Protein AF-A0A8S2ZK30-F1 (afdb_monomer_lite)

Sequence (80 aa):
NRLDTNKLAPSFYCDLSEHCLKRIQRPIAYPIEFCIHLLKYSLQEEGLFRIAPAQIKQKKLMTELDLQLIDKNSRLEDFG

Foldseek 3Di:
DAQFPDQPFFLPPDDQCCQCVPTRVHPDRQLVVVVVLQCVVCVVPPCVVNDDDDPQLVVQSRVCSRNVVDDSPDYSVVSD

Radius of gyration: 13.27 Å; chains: 1; bounding box: 34×23×31 Å

Organism: NCBI:txid392030

Structure (mmCIF, N/CA/C/O backbone):
data_AF-A0A8S2ZK30-F1
#
_entry.id   AF-A0A8S2ZK30-F1
#
loop_
_atom_site.group_PDB
_atom_site.id
_atom_site.type_symbol
_atom_site.label_atom_id
_atom_site.label_alt_id
_atom_site.label_comp_id
_atom_site.label_asym_id
_atom_site.label_entity_id
_atom_site.label_seq_id
_atom_site.pdbx_PDB_ins_code
_atom_site.Cartn_x
_atom_site.Cartn_y
_atom_site.Cartn_z
_atom_site.occupancy
_atom_site.B_iso_or_equiv
_atom_site.auth_seq_id
_atom_site.auth_comp_id
_atom_site.auth_asym_id
_atom_site.auth_atom_id
_atom_site.pdbx_PDB_model_num
ATOM 1 N N . ASN A 1 1 ? 9.085 -10.164 1.931 1.00 62.03 1 ASN A N 1
ATOM 2 C CA . ASN A 1 1 ? 9.777 -10.037 0.629 1.00 62.03 1 ASN A CA 1
ATOM 3 C C . ASN A 1 1 ? 9.107 -8.934 -0.162 1.00 62.03 1 ASN A C 1
ATOM 5 O O . ASN A 1 1 ? 7.932 -9.079 -0.471 1.00 62.03 1 ASN A O 1
ATOM 9 N N . ARG A 1 2 ? 9.823 -7.834 -0.415 1.00 77.75 2 ARG A N 1
ATOM 10 C CA . ARG A 1 2 ? 9.347 -6.709 -1.233 1.00 77.75 2 ARG A CA 1
ATOM 11 C C . ARG A 1 2 ? 9.033 -7.209 -2.653 1.00 77.75 2 ARG A C 1
ATOM 13 O O . ARG A 1 2 ? 9.799 -8.015 -3.176 1.00 77.75 2 ARG A O 1
ATOM 20 N N . LEU A 1 3 ? 7.905 -6.789 -3.228 1.00 80.62 3 LEU A N 1
ATOM 21 C CA . LEU A 1 3 ? 7.469 -7.202 -4.572 1.00 80.62 3 LEU A CA 1
ATOM 22 C C . LEU A 1 3 ? 8.254 -6.477 -5.665 1.00 80.62 3 LEU A C 1
ATOM 24 O O . LEU A 1 3 ? 8.530 -7.046 -6.714 1.00 80.62 3 LEU A O 1
ATOM 28 N N . ASP A 1 4 ? 8.593 -5.217 -5.413 1.00 82.62 4 ASP A N 1
ATOM 29 C CA . ASP A 1 4 ? 9.333 -4.384 -6.350 1.00 82.62 4 ASP A CA 1
ATOM 30 C C . ASP A 1 4 ? 10.838 -4.652 -6.296 1.00 82.62 4 ASP A C 1
ATOM 32 O O . ASP A 1 4 ? 11.462 -4.661 -5.228 1.00 82.62 4 ASP A O 1
ATOM 36 N N . THR A 1 5 ? 11.415 -4.826 -7.480 1.00 78.31 5 THR A N 1
ATOM 37 C CA . THR A 1 5 ? 12.845 -5.051 -7.689 1.00 78.31 5 THR A CA 1
ATOM 38 C C . THR A 1 5 ? 13.681 -3.794 -7.426 1.00 78.31 5 THR A C 1
ATOM 40 O O . THR A 1 5 ? 14.842 -3.908 -7.028 1.00 78.31 5 THR A O 1
ATOM 43 N N . ASN A 1 6 ? 13.099 -2.597 -7.550 1.00 83.81 6 ASN A N 1
ATOM 44 C CA . ASN A 1 6 ? 13.745 -1.338 -7.204 1.00 83.81 6 ASN A CA 1
ATOM 45 C C . ASN A 1 6 ? 13.408 -0.921 -5.760 1.00 83.81 6 ASN A C 1
ATOM 47 O O . ASN A 1 6 ? 12.342 -0.383 -5.456 1.00 83.81 6 ASN A O 1
ATOM 51 N N . LYS A 1 7 ? 14.357 -1.142 -4.844 1.00 76.06 7 LYS A N 1
ATOM 52 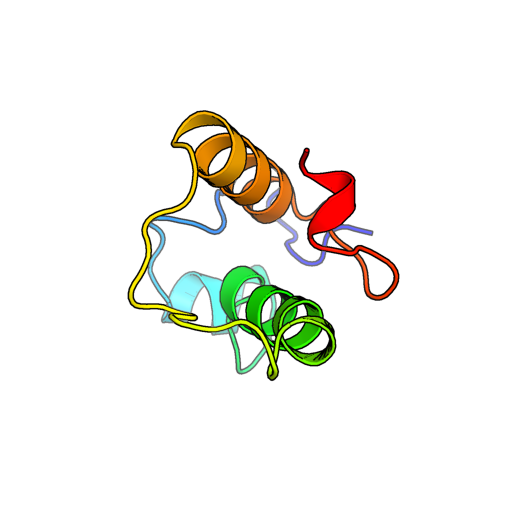C CA . LYS A 1 7 ? 14.193 -0.831 -3.411 1.00 76.06 7 LYS A CA 1
ATOM 53 C C . LYS A 1 7 ? 14.059 0.662 -3.100 1.00 76.06 7 LYS A C 1
ATOM 55 O O . LYS A 1 7 ? 13.545 0.993 -2.039 1.00 76.06 7 LYS A O 1
ATOM 60 N N . LEU A 1 8 ? 14.535 1.536 -3.987 1.00 79.31 8 LEU A N 1
ATOM 61 C CA . LEU A 1 8 ? 14.512 2.989 -3.794 1.00 79.31 8 LEU A CA 1
ATOM 62 C C . LEU A 1 8 ? 13.305 3.650 -4.465 1.00 79.31 8 LEU A C 1
ATOM 64 O O . LEU A 1 8 ? 13.035 4.821 -4.212 1.00 79.31 8 LEU A O 1
ATOM 68 N N . ALA A 1 9 ? 12.589 2.926 -5.328 1.00 84.44 9 ALA A N 1
ATOM 69 C CA . ALA A 1 9 ? 11.455 3.486 -6.037 1.00 84.44 9 ALA A CA 1
ATOM 70 C C . ALA A 1 9 ? 10.203 3.509 -5.135 1.00 84.44 9 ALA A C 1
ATOM 72 O O . ALA A 1 9 ? 9.824 2.464 -4.590 1.00 84.44 9 ALA A O 1
ATOM 73 N N . PRO A 1 10 ? 9.535 4.668 -4.982 1.00 88.00 10 PRO A N 1
ATOM 74 C CA . PRO A 1 10 ? 8.310 4.774 -4.197 1.00 88.00 10 PRO A CA 1
ATOM 75 C C . PRO A 1 10 ? 7.140 4.102 -4.924 1.00 88.00 10 PRO A C 1
ATOM 77 O O . PRO A 1 10 ? 7.105 4.041 -6.157 1.00 88.00 10 PRO A O 1
ATOM 80 N N . SER A 1 11 ? 6.191 3.568 -4.164 1.00 91.88 11 SER A N 1
ATOM 81 C CA . SER A 1 11 ? 4.916 3.066 -4.682 1.00 91.88 11 SER A CA 1
ATOM 82 C C . SER A 1 11 ? 3.943 4.221 -4.963 1.00 91.88 11 SER A C 1
ATOM 84 O O . SER A 1 11 ? 3.135 4.129 -5.884 1.00 91.88 11 SER A O 1
ATOM 86 N N . PHE A 1 12 ? 4.012 5.316 -4.198 1.00 92.94 12 PHE A N 1
ATOM 87 C CA . PHE A 1 12 ? 3.219 6.526 -4.429 1.00 92.94 12 PHE A CA 1
ATOM 88 C C . PHE A 1 12 ? 3.899 7.487 -5.413 1.00 92.94 12 PHE A C 1
ATOM 90 O O . PHE A 1 12 ? 5.114 7.462 -5.603 1.00 92.94 12 PHE A O 1
ATOM 97 N N . TYR A 1 13 ? 3.092 8.350 -6.039 1.00 92.56 13 TYR A N 1
ATOM 98 C CA . TYR A 1 13 ? 3.522 9.376 -7.005 1.00 92.56 13 TYR A CA 1
ATOM 99 C C . TYR A 1 13 ? 4.280 8.857 -8.238 1.00 92.56 13 TYR A C 1
ATOM 101 O O . TYR A 1 13 ? 4.930 9.635 -8.933 1.00 92.56 13 TYR A O 1
ATOM 109 N N . CYS A 1 14 ? 4.197 7.559 -8.529 1.00 90.62 14 CYS A N 1
ATOM 110 C CA . CYS A 1 14 ? 4.759 6.969 -9.736 1.00 90.62 14 CYS A CA 1
ATOM 111 C C . CYS A 1 14 ? 3.673 6.717 -10.790 1.00 90.62 14 CYS A C 1
ATOM 113 O O . CYS A 1 14 ? 2.487 6.617 -10.466 1.00 90.62 14 CYS A O 1
ATOM 115 N N . ASP A 1 15 ? 4.082 6.621 -12.057 1.00 94.50 15 ASP A N 1
ATOM 116 C CA . ASP A 1 15 ? 3.174 6.225 -13.130 1.00 94.50 15 ASP A CA 1
ATOM 117 C C . ASP A 1 15 ? 2.613 4.818 -12.868 1.00 94.50 15 ASP A C 1
ATOM 119 O O . ASP A 1 15 ? 3.348 3.884 -12.533 1.00 94.50 15 ASP A O 1
ATOM 123 N N . LEU A 1 16 ? 1.297 4.669 -13.031 1.00 94.62 16 LEU A N 1
ATOM 124 C CA . LEU A 1 16 ? 0.601 3.424 -12.719 1.00 94.62 16 LEU A CA 1
ATOM 125 C C . LEU A 1 16 ? 1.066 2.271 -13.616 1.00 94.62 16 LEU A C 1
ATOM 127 O O . LEU A 1 16 ? 1.234 1.151 -13.132 1.00 94.62 16 LEU A O 1
ATOM 131 N N . SER A 1 17 ? 1.284 2.535 -14.907 1.00 94.31 17 SER A N 1
ATOM 132 C CA . SER A 1 17 ? 1.713 1.508 -15.861 1.00 94.31 17 SER A CA 1
ATOM 133 C C . SER A 1 17 ? 3.140 1.060 -15.561 1.00 94.31 17 SER A C 1
ATOM 135 O O . SER A 1 17 ? 3.420 -0.136 -15.576 1.00 94.31 17 SER A O 1
ATOM 137 N N . GLU A 1 18 ? 4.031 1.995 -15.230 1.00 92.62 18 GLU A N 1
ATOM 138 C CA . GLU A 1 18 ? 5.392 1.693 -14.780 1.00 92.62 18 GLU A CA 1
ATOM 139 C C . GLU A 1 18 ? 5.393 0.801 -13.531 1.00 92.62 18 GLU A C 1
ATOM 141 O O . GLU A 1 18 ? 6.058 -0.239 -13.506 1.00 92.62 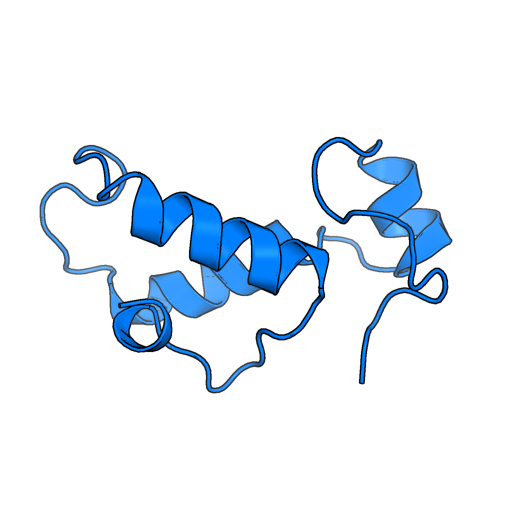18 GLU A O 1
ATOM 146 N N . HIS A 1 19 ? 4.613 1.167 -12.508 1.00 92.75 19 HIS A N 1
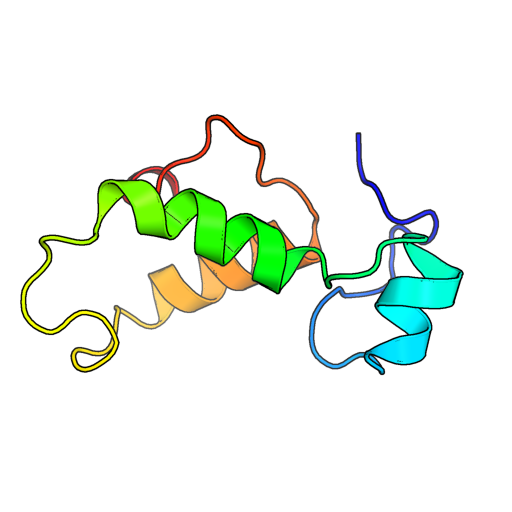ATOM 147 C CA . HIS A 1 19 ? 4.504 0.385 -11.276 1.00 92.75 19 HIS A CA 1
ATOM 148 C C . HIS A 1 19 ? 3.981 -1.023 -11.554 1.00 92.75 19 HIS A C 1
ATOM 150 O O . HIS A 1 19 ? 4.669 -2.008 -11.289 1.00 92.75 19 HIS A O 1
ATOM 156 N N . CYS A 1 20 ? 2.788 -1.119 -12.137 1.00 93.88 20 CYS A N 1
ATOM 157 C CA . CYS A 1 20 ? 2.081 -2.377 -12.341 1.00 93.88 20 CYS A CA 1
ATOM 158 C C . CYS A 1 20 ? 2.781 -3.292 -13.350 1.00 93.88 20 CYS A C 1
ATOM 160 O O . CYS A 1 20 ? 3.018 -4.460 -13.047 1.00 93.88 20 CYS A O 1
ATOM 162 N N . LEU A 1 21 ? 3.131 -2.784 -14.535 1.00 93.25 21 LEU A N 1
ATOM 163 C CA . LEU A 1 21 ? 3.598 -3.621 -15.644 1.00 93.25 21 LEU A CA 1
ATOM 164 C C . LEU A 1 21 ? 5.098 -3.898 -15.583 1.00 93.25 21 LEU A C 1
ATOM 166 O O . LEU A 1 21 ? 5.514 -5.008 -15.908 1.00 93.25 21 LEU A O 1
ATOM 170 N N . LYS A 1 22 ? 5.910 -2.915 -15.174 1.00 91.06 22 LYS A N 1
ATOM 171 C CA . LYS A 1 22 ? 7.374 -3.042 -15.236 1.00 91.06 22 LYS A CA 1
ATOM 172 C C . LYS A 1 22 ? 8.003 -3.402 -13.896 1.00 91.06 22 LYS A C 1
ATOM 174 O O . LYS A 1 22 ? 8.899 -4.241 -13.863 1.00 91.06 22 LYS A O 1
ATOM 179 N N . ARG A 1 23 ? 7.538 -2.804 -12.794 1.00 91.56 23 ARG A N 1
ATOM 180 C CA . ARG A 1 23 ? 8.171 -2.971 -11.472 1.00 91.56 23 ARG A CA 1
ATOM 181 C C . ARG A 1 23 ? 7.686 -4.202 -10.716 1.00 91.56 23 ARG A C 1
ATOM 183 O O . ARG A 1 23 ? 8.517 -4.976 -10.246 1.00 91.56 23 ARG A O 1
ATOM 190 N N . ILE A 1 24 ? 6.368 -4.392 -10.604 1.00 92.25 24 ILE A N 1
ATOM 191 C CA . ILE A 1 24 ? 5.793 -5.490 -9.800 1.00 92.25 24 ILE A CA 1
ATOM 192 C C . ILE A 1 24 ? 5.134 -6.603 -10.623 1.00 92.25 24 ILE A C 1
ATOM 194 O O . ILE A 1 24 ? 4.841 -7.657 -10.063 1.00 92.25 24 ILE A O 1
ATOM 198 N N . GLN A 1 25 ? 4.910 -6.393 -11.927 1.00 93.31 25 GLN A N 1
ATOM 199 C CA . GLN A 1 25 ? 4.233 -7.339 -12.832 1.00 93.31 25 GLN A CA 1
ATOM 200 C C . GLN A 1 25 ? 2.888 -7.833 -12.267 1.00 93.31 25 GLN A C 1
ATOM 202 O O . GLN A 1 25 ? 2.595 -9.029 -12.212 1.00 93.31 25 GLN A O 1
ATOM 207 N N . ARG A 1 26 ? 2.061 -6.891 -11.804 1.00 93.06 26 ARG A N 1
ATOM 208 C CA . ARG A 1 26 ? 0.721 -7.137 -11.255 1.00 93.06 26 ARG A CA 1
ATOM 209 C C . ARG A 1 26 ? -0.314 -6.271 -11.968 1.00 93.06 26 ARG A C 1
ATOM 211 O O . ARG A 1 26 ? 0.020 -5.181 -12.419 1.00 93.06 26 ARG A O 1
ATOM 218 N N . PRO A 1 27 ? -1.580 -6.714 -12.033 1.00 95.06 27 PRO A N 1
ATOM 219 C CA . PRO A 1 27 ? -2.654 -5.924 -12.635 1.00 95.06 27 PRO A CA 1
ATOM 220 C C . PRO A 1 27 ? -3.101 -4.742 -11.760 1.00 95.06 27 PRO A C 1
ATOM 222 O O . PRO A 1 27 ? -3.705 -3.802 -12.265 1.00 95.06 27 PRO A O 1
ATOM 225 N N . ILE A 1 28 ? -2.831 -4.793 -10.453 1.00 93.62 28 ILE A N 1
ATOM 226 C CA . ILE A 1 28 ? -3.255 -3.796 -9.467 1.00 93.62 28 ILE A CA 1
ATOM 227 C C . ILE A 1 28 ? -2.018 -3.303 -8.721 1.00 93.62 28 ILE A C 1
ATOM 229 O O . ILE A 1 28 ? -1.140 -4.092 -8.367 1.00 93.62 28 ILE A O 1
ATOM 233 N N . ALA A 1 29 ? -1.949 -1.995 -8.474 1.00 93.88 29 ALA A N 1
ATOM 234 C CA . ALA A 1 29 ? -0.852 -1.415 -7.718 1.00 93.88 29 ALA A CA 1
ATOM 235 C C . ALA A 1 29 ? -0.884 -1.893 -6.263 1.00 93.88 29 ALA A C 1
ATOM 237 O O . ALA A 1 29 ? -1.931 -1.859 -5.617 1.00 93.88 29 ALA A O 1
ATOM 238 N N . TYR A 1 30 ? 0.283 -2.264 -5.737 1.00 92.75 30 TYR A N 1
ATOM 239 C CA . TYR A 1 30 ? 0.444 -2.748 -4.361 1.00 92.75 30 TYR A CA 1
ATOM 240 C C . TYR A 1 30 ? -0.304 -1.912 -3.293 1.00 92.75 30 TYR A C 1
ATOM 242 O O . TYR A 1 30 ? -1.047 -2.512 -2.516 1.00 92.75 30 TYR A O 1
ATOM 250 N N . PRO A 1 31 ? -0.225 -0.559 -3.264 1.00 94.25 31 PRO A N 1
ATOM 251 C CA . PRO A 1 31 ? -0.991 0.227 -2.291 1.00 94.25 31 PRO A CA 1
ATOM 252 C C . PRO A 1 31 ? -2.508 0.036 -2.371 1.00 94.25 31 PRO A C 1
ATOM 254 O O . PRO A 1 31 ? -3.180 0.021 -1.346 1.00 94.25 31 PRO A O 1
ATOM 257 N N . ILE A 1 32 ? -3.053 -0.140 -3.576 1.00 94.31 32 ILE A N 1
ATOM 258 C CA . ILE A 1 32 ? -4.491 -0.344 -3.786 1.00 94.31 32 ILE A CA 1
ATOM 259 C C . ILE A 1 32 ? -4.897 -1.734 -3.291 1.00 94.31 32 ILE A C 1
ATOM 261 O O . ILE A 1 32 ? -5.861 -1.859 -2.537 1.00 94.31 32 ILE A O 1
ATOM 265 N N . GLU A 1 33 ? -4.144 -2.767 -3.675 1.00 92.62 33 GLU A N 1
ATOM 266 C CA . GLU A 1 33 ? -4.409 -4.156 -3.285 1.00 92.62 33 GLU A CA 1
ATOM 267 C C . GLU A 1 33 ? -4.443 -4.317 -1.755 1.00 92.62 33 GLU A C 1
ATOM 269 O O . GLU A 1 33 ? -5.393 -4.874 -1.200 1.00 92.62 33 GLU A O 1
ATOM 274 N N . PHE A 1 34 ? -3.454 -3.757 -1.054 1.00 92.56 34 PHE A N 1
ATOM 275 C CA . PHE A 1 34 ? -3.375 -3.869 0.402 1.00 92.56 34 PHE A CA 1
ATOM 276 C C . PHE A 1 34 ? -4.390 -2.99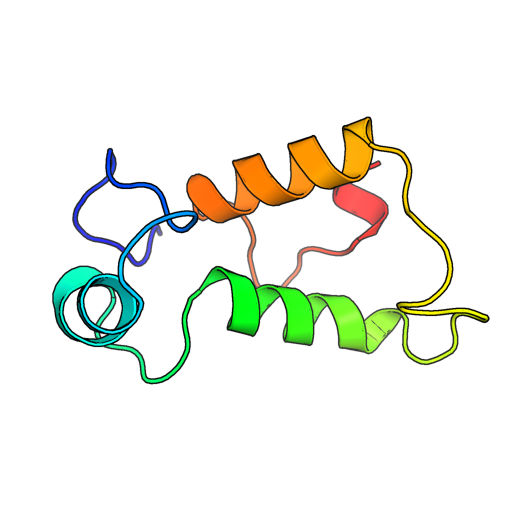9 1.141 1.00 92.56 34 PHE A C 1
ATOM 278 O O . PHE A 1 34 ? -4.943 -3.452 2.142 1.00 92.56 34 PHE A O 1
ATOM 285 N N . CYS A 1 35 ? -4.713 -1.802 0.647 1.00 93.81 35 CYS A N 1
ATOM 286 C CA . CYS A 1 35 ? -5.791 -1.000 1.231 1.00 93.81 35 CYS A CA 1
ATOM 287 C C . CYS A 1 35 ? -7.147 -1.720 1.158 1.00 93.81 35 CYS A C 1
ATOM 289 O O . CYS A 1 35 ? -7.899 -1.683 2.129 1.00 93.81 35 CYS A O 1
ATOM 291 N N . ILE A 1 36 ? -7.445 -2.429 0.061 1.00 93.19 36 ILE A N 1
ATOM 292 C CA . ILE A 1 36 ? -8.661 -3.256 -0.048 1.00 93.19 36 ILE A CA 1
ATOM 293 C C . ILE A 1 36 ? -8.629 -4.408 0.963 1.00 93.19 36 ILE A C 1
ATOM 295 O O . ILE A 1 36 ? -9.634 -4.696 1.614 1.00 93.19 36 ILE A O 1
ATOM 299 N N . HIS A 1 37 ? -7.478 -5.061 1.136 1.00 91.38 37 HIS A N 1
ATOM 300 C CA . HIS A 1 37 ? -7.336 -6.114 2.142 1.00 91.38 37 HIS A CA 1
ATOM 301 C C . HIS A 1 37 ? -7.539 -5.590 3.568 1.00 91.38 37 HIS A C 1
ATOM 303 O O . HIS A 1 37 ? -8.195 -6.255 4.364 1.00 91.38 37 HIS A O 1
ATOM 309 N N . LEU A 1 38 ? -7.016 -4.409 3.896 1.00 92.06 38 LEU A N 1
ATOM 310 C CA . LEU A 1 38 ? -7.212 -3.775 5.203 1.00 92.06 38 LEU A CA 1
ATOM 311 C C . LEU A 1 38 ? -8.685 -3.396 5.436 1.00 92.06 38 LEU A C 1
ATOM 313 O O . LEU A 1 38 ? -9.202 -3.589 6.537 1.00 92.06 38 LEU A O 1
ATOM 317 N N . LEU A 1 39 ? -9.374 -2.939 4.385 1.00 91.75 39 LEU A N 1
ATOM 318 C CA . LEU A 1 39 ? -10.780 -2.522 4.414 1.00 91.75 39 LEU A CA 1
ATOM 319 C C . LEU A 1 39 ? -11.742 -3.629 4.855 1.00 91.75 39 LEU A C 1
ATOM 321 O O . LEU A 1 39 ? -12.788 -3.349 5.437 1.00 91.75 39 LEU A O 1
ATOM 325 N N . LYS A 1 40 ? -11.408 -4.899 4.599 1.00 89.88 40 LYS A N 1
ATOM 326 C CA . LYS A 1 40 ? -12.306 -6.029 4.891 1.00 89.88 40 LYS A CA 1
ATOM 327 C C . LYS A 1 40 ? -12.696 -6.135 6.371 1.00 89.88 40 LYS A C 1
ATOM 329 O O . LYS A 1 40 ? -13.708 -6.755 6.682 1.00 89.88 40 LYS A O 1
ATOM 334 N N . TYR A 1 41 ? -11.905 -5.542 7.268 1.00 86.88 41 TYR A N 1
ATOM 335 C CA . TYR A 1 41 ? -12.162 -5.519 8.708 1.00 86.88 41 TYR A CA 1
ATOM 336 C C . TYR A 1 41 ? -12.914 -4.266 9.184 1.00 86.88 41 TYR A C 1
ATOM 338 O O . TYR A 1 41 ? -13.355 -4.240 10.328 1.00 86.88 41 TYR A O 1
ATOM 346 N N . SER A 1 42 ? -13.085 -3.249 8.332 1.00 87.44 42 SER A N 1
ATOM 347 C CA . SER A 1 42 ? -13.686 -1.953 8.684 1.00 87.44 42 SER A CA 1
ATOM 348 C C . SER A 1 42 ? -14.952 -1.614 7.888 1.00 87.44 42 SER A C 1
ATOM 350 O O . SER A 1 42 ? -15.456 -0.501 7.971 1.00 87.44 42 SER A O 1
ATOM 352 N N . LEU A 1 43 ? -15.534 -2.571 7.155 1.00 91.44 43 LEU A N 1
ATOM 353 C CA . LEU A 1 43 ? -16.740 -2.339 6.337 1.00 91.44 43 LEU A CA 1
ATOM 354 C C . LEU A 1 43 ? -17.967 -1.851 7.126 1.00 91.44 43 LEU A C 1
ATOM 356 O O . LEU A 1 43 ? -18.886 -1.299 6.531 1.00 91.44 43 LEU A O 1
ATOM 360 N N . GLN A 1 44 ? -17.998 -2.080 8.441 1.00 92.06 44 GLN A N 1
ATOM 361 C CA . GLN A 1 44 ? -19.084 -1.651 9.329 1.00 92.06 44 GLN A CA 1
ATOM 362 C C . GLN A 1 44 ? -18.804 -0.299 10.010 1.00 92.06 44 GLN A C 1
ATOM 364 O O . GLN A 1 44 ? -19.599 0.147 10.831 1.00 92.06 44 GLN A O 1
ATOM 369 N N . GLU A 1 45 ? -17.672 0.344 9.711 1.00 92.12 45 GLU A N 1
ATOM 370 C CA . GLU A 1 45 ? -17.297 1.631 10.294 1.00 92.12 45 GLU A CA 1
ATOM 371 C C . GLU A 1 45 ? -18.181 2.759 9.739 1.00 92.12 45 GLU A C 1
ATOM 373 O O . GLU A 1 45 ? -18.248 3.000 8.529 1.00 92.12 45 GLU A O 1
ATOM 378 N N . GLU A 1 46 ? -18.877 3.474 10.624 1.00 95.81 46 GLU A N 1
ATOM 379 C CA . GLU A 1 46 ? -19.718 4.594 10.214 1.00 95.81 46 GLU A CA 1
ATOM 380 C C . GLU A 1 46 ? -18.865 5.736 9.650 1.00 95.81 46 GLU A C 1
ATOM 382 O O . GLU A 1 46 ? -17.902 6.196 10.259 1.00 95.81 46 GLU A O 1
ATOM 387 N N . GLY A 1 47 ? -19.252 6.249 8.481 1.00 95.31 47 GLY A N 1
ATOM 388 C CA . GLY A 1 47 ? -18.516 7.334 7.845 1.00 95.31 47 GLY A CA 1
ATOM 389 C C . GLY A 1 47 ? -17.181 6.899 7.237 1.00 95.31 47 GLY A C 1
ATOM 390 O O . GLY A 1 47 ? -16.357 7.767 6.948 1.00 95.31 47 GLY A O 1
ATOM 391 N N . LEU A 1 48 ? -16.988 5.602 6.983 1.00 93.44 48 LEU A N 1
ATOM 392 C CA . LEU A 1 48 ? -15.912 5.075 6.146 1.00 93.44 48 LEU A CA 1
ATOM 393 C C . LEU A 1 48 ? -15.791 5.884 4.841 1.00 93.44 48 LEU A C 1
ATOM 395 O O . LEU A 1 48 ? -16.788 6.177 4.181 1.00 93.44 48 LEU A O 1
ATOM 399 N N . PHE A 1 49 ? -14.567 6.298 4.505 1.00 93.50 49 PHE A N 1
ATOM 400 C CA . PHE A 1 49 ? -14.231 7.225 3.407 1.00 93.50 49 PHE A CA 1
ATOM 401 C C . PHE A 1 49 ? -14.775 8.663 3.518 1.00 93.50 49 PHE A C 1
ATOM 403 O O . PHE A 1 49 ? -14.328 9.526 2.764 1.00 93.50 49 PHE A O 1
ATOM 410 N N . ARG A 1 50 ? -15.689 8.957 4.451 1.00 97.00 50 ARG A N 1
ATOM 411 C CA . ARG A 1 50 ? -16.208 10.310 4.718 1.00 97.00 50 ARG A CA 1
ATOM 412 C C . ARG A 1 50 ? -15.409 11.027 5.807 1.00 97.00 50 ARG A C 1
ATOM 414 O O . ARG A 1 50 ? -15.130 12.215 5.673 1.00 97.00 50 ARG A O 1
ATOM 421 N N . ILE A 1 51 ? -15.090 10.336 6.898 1.00 95.25 51 ILE A N 1
ATOM 422 C CA . ILE A 1 51 ? -14.379 10.907 8.044 1.00 95.25 51 ILE A CA 1
ATOM 423 C C . ILE A 1 51 ? -12.873 10.831 7.793 1.00 95.25 51 ILE A C 1
ATOM 425 O O . ILE A 1 51 ? -12.333 9.772 7.479 1.00 95.25 51 ILE A O 1
ATOM 429 N N . ALA A 1 52 ? -12.192 11.971 7.917 1.00 94.25 52 ALA A N 1
ATOM 430 C CA . ALA A 1 52 ? -10.751 12.035 7.722 1.00 94.25 52 ALA A CA 1
ATOM 431 C C . ALA A 1 52 ? -10.009 11.367 8.897 1.00 94.25 52 ALA A C 1
ATOM 433 O O . ALA A 1 52 ? -10.329 11.650 10.056 1.00 94.25 52 ALA A O 1
ATOM 434 N N . PRO A 1 53 ? -8.988 10.532 8.634 1.00 92.00 53 PRO A N 1
ATOM 435 C CA . PRO A 1 53 ? -8.140 9.998 9.689 1.00 92.00 53 PRO A CA 1
ATOM 436 C C . PRO A 1 53 ? -7.213 11.087 10.245 1.00 92.00 53 PRO A C 1
ATOM 438 O O . PRO A 1 53 ? -6.968 12.122 9.619 1.00 92.00 53 PRO A O 1
ATOM 441 N N . ALA A 1 54 ? -6.605 10.822 11.402 1.00 94.06 54 ALA A N 1
ATOM 442 C CA . ALA A 1 54 ? -5.508 11.654 11.883 1.00 94.06 54 ALA A CA 1
ATOM 443 C C . ALA A 1 54 ? -4.347 11.644 10.868 1.00 94.06 54 ALA A C 1
ATOM 445 O O . ALA A 1 54 ? -3.884 10.578 10.455 1.00 94.06 54 ALA A O 1
ATOM 446 N N . GLN A 1 55 ? -3.828 12.824 10.508 1.00 95.19 55 GLN A N 1
ATOM 447 C CA . GLN A 1 55 ? -2.777 12.969 9.486 1.00 95.19 55 GLN A CA 1
ATOM 448 C C . GLN A 1 55 ? -1.537 12.107 9.762 1.00 95.19 55 GLN A C 1
ATOM 450 O O . GLN A 1 55 ? -0.900 11.614 8.834 1.00 95.19 55 GLN A O 1
ATOM 455 N N . ILE A 1 56 ? -1.188 11.913 11.037 1.00 95.00 56 ILE A N 1
ATOM 456 C CA . ILE A 1 56 ? -0.042 11.090 11.431 1.00 95.00 56 ILE A CA 1
ATOM 457 C C . ILE A 1 56 ? -0.243 9.608 11.082 1.00 95.00 56 ILE A C 1
ATOM 459 O O . ILE A 1 56 ? 0.685 8.979 10.578 1.00 95.00 56 ILE A O 1
ATOM 463 N N . LYS A 1 57 ? -1.465 9.082 11.253 1.00 93.69 57 LYS A N 1
ATOM 464 C CA . LYS A 1 57 ? -1.832 7.703 10.894 1.00 93.69 57 LYS A CA 1
ATOM 465 C C . LYS A 1 57 ? -1.773 7.511 9.380 1.00 93.69 57 LYS A C 1
ATOM 467 O O . LYS A 1 57 ? -1.170 6.557 8.900 1.00 93.69 57 LYS A O 1
ATOM 472 N N . GLN A 1 58 ? -2.313 8.472 8.624 1.00 93.75 58 GLN A N 1
ATOM 473 C CA . GLN A 1 58 ? -2.265 8.458 7.158 1.00 93.75 58 GLN A CA 1
ATOM 474 C C . GLN A 1 58 ? -0.822 8.468 6.633 1.00 93.75 58 GLN A C 1
ATOM 476 O O . GLN A 1 58 ? -0.482 7.675 5.757 1.00 93.75 58 GLN A O 1
ATOM 481 N N . LYS A 1 59 ? 0.043 9.329 7.187 1.00 94.81 59 LYS A N 1
ATOM 482 C CA . LYS A 1 59 ? 1.465 9.390 6.811 1.00 94.81 59 LYS A CA 1
ATOM 483 C C . LYS A 1 59 ? 2.204 8.097 7.147 1.00 94.81 59 LYS A C 1
ATOM 485 O O . LYS A 1 59 ? 2.978 7.627 6.322 1.00 94.81 59 LYS A O 1
ATOM 490 N N . LYS A 1 60 ? 1.952 7.506 8.323 1.00 95.00 60 LYS A N 1
ATOM 491 C CA . LYS A 1 60 ? 2.552 6.221 8.708 1.00 95.00 60 LYS A CA 1
ATOM 492 C C . LYS A 1 60 ? 2.150 5.118 7.726 1.00 95.00 60 LYS A C 1
ATOM 494 O O . LYS A 1 60 ? 3.028 4.473 7.168 1.00 95.00 60 LYS A O 1
ATOM 499 N N . LEU A 1 61 ? 0.852 4.964 7.448 1.00 94.94 61 LEU A N 1
ATOM 500 C CA . LEU A 1 61 ? 0.355 3.964 6.498 1.00 94.94 61 LEU A CA 1
ATOM 501 C C . LEU A 1 61 ? 0.971 4.138 5.099 1.00 94.94 61 LEU A C 1
ATOM 503 O O . LEU A 1 61 ? 1.392 3.163 4.482 1.00 94.94 61 LEU A O 1
ATOM 507 N N . MET A 1 62 ? 1.062 5.378 4.613 1.00 94.56 62 MET A N 1
ATOM 508 C CA . MET A 1 62 ? 1.677 5.688 3.321 1.00 94.56 62 MET A CA 1
ATOM 509 C C . MET A 1 62 ? 3.152 5.268 3.264 1.00 94.56 62 MET A C 1
ATOM 511 O O . MET A 1 62 ? 3.549 4.602 2.312 1.00 94.56 62 MET A O 1
ATOM 515 N N . THR A 1 63 ? 3.945 5.590 4.290 1.00 93.69 63 THR A N 1
ATOM 516 C CA . THR A 1 63 ? 5.359 5.188 4.374 1.00 93.69 63 THR A CA 1
ATOM 517 C C . THR A 1 63 ? 5.518 3.668 4.363 1.00 93.69 63 THR A C 1
ATOM 519 O O . THR A 1 63 ? 6.343 3.139 3.624 1.00 93.69 63 THR A O 1
ATOM 522 N N . GLU A 1 64 ? 4.709 2.945 5.139 1.00 93.12 64 GLU A N 1
ATOM 523 C CA . GLU A 1 64 ? 4.746 1.476 5.199 1.00 93.12 64 GLU A CA 1
ATOM 524 C C . GLU A 1 64 ? 4.386 0.841 3.842 1.00 93.12 64 GLU A C 1
ATOM 526 O O . GLU A 1 64 ? 5.003 -0.138 3.414 1.00 93.12 64 GLU A O 1
ATOM 531 N N . LEU A 1 65 ? 3.438 1.439 3.113 1.00 93.50 65 LEU A N 1
ATOM 532 C CA . LEU A 1 65 ? 3.065 1.036 1.756 1.00 93.50 65 LEU A CA 1
ATOM 533 C C . LEU A 1 65 ? 4.143 1.371 0.705 1.00 93.50 65 LEU A C 1
ATOM 535 O O . LEU A 1 65 ? 4.396 0.570 -0.199 1.00 93.50 65 LEU A O 1
ATOM 539 N N . ASP A 1 66 ? 4.815 2.518 0.820 1.00 93.12 66 ASP A N 1
ATOM 540 C CA . ASP A 1 66 ? 5.969 2.875 -0.022 1.00 93.12 66 ASP A CA 1
ATOM 541 C C . ASP A 1 66 ? 7.135 1.900 0.182 1.00 93.12 66 ASP A C 1
ATOM 543 O O . ASP A 1 66 ? 7.793 1.471 -0.774 1.00 93.12 66 ASP A O 1
ATOM 547 N N . LEU A 1 67 ? 7.358 1.490 1.432 1.00 89.88 67 LEU A N 1
ATOM 548 C CA . LEU A 1 67 ? 8.382 0.523 1.816 1.00 89.88 67 LEU A CA 1
ATOM 549 C C . LEU A 1 67 ? 7.962 -0.939 1.570 1.00 89.88 67 LEU A C 1
ATOM 551 O O . LEU A 1 67 ? 8.825 -1.820 1.562 1.00 89.88 67 LEU A O 1
ATOM 555 N N . GLN A 1 68 ? 6.691 -1.184 1.236 1.00 89.62 68 GLN A N 1
ATOM 556 C CA . GLN A 1 68 ? 6.091 -2.508 1.024 1.00 89.62 68 GLN A CA 1
ATOM 557 C C . GLN A 1 68 ? 6.275 -3.444 2.224 1.00 89.62 68 GLN A C 1
ATOM 559 O O . GLN A 1 68 ? 6.662 -4.608 2.082 1.00 89.62 68 GLN A O 1
ATOM 564 N N . LEU A 1 69 ? 6.041 -2.897 3.415 1.00 88.75 69 LEU A N 1
ATOM 565 C CA . LEU A 1 69 ? 6.176 -3.590 4.696 1.00 88.75 69 LEU A CA 1
ATOM 566 C C . LEU A 1 69 ? 4.854 -4.189 5.191 1.00 88.75 69 LEU A C 1
ATOM 568 O O . LEU A 1 69 ? 4.855 -4.968 6.140 1.00 88.75 69 LEU A O 1
ATOM 572 N N . ILE A 1 70 ? 3.740 -3.870 4.530 1.00 90.00 70 ILE A N 1
ATOM 573 C CA . ILE A 1 70 ? 2.417 -4.399 4.865 1.00 90.00 70 ILE A CA 1
ATOM 574 C C . ILE A 1 70 ? 2.258 -5.794 4.266 1.00 90.00 70 ILE A C 1
ATOM 576 O O . ILE A 1 70 ? 2.561 -6.025 3.089 1.00 90.00 70 ILE A O 1
ATOM 580 N N . ASP A 1 71 ? 1.747 -6.717 5.075 1.00 85.31 71 ASP A N 1
ATOM 581 C CA . ASP A 1 71 ? 1.416 -8.066 4.648 1.00 85.31 71 ASP A CA 1
ATOM 582 C C . ASP A 1 71 ? -0.058 -8.408 4.913 1.00 85.31 71 ASP A C 1
ATOM 584 O O . ASP A 1 71 ? -0.862 -7.605 5.384 1.00 85.31 71 ASP A O 1
ATOM 588 N N . LYS A 1 72 ? -0.450 -9.620 4.515 1.00 83.38 72 LYS A N 1
ATOM 589 C CA . LYS A 1 72 ? -1.838 -10.095 4.587 1.00 83.38 72 LYS A CA 1
ATOM 590 C C . LYS A 1 72 ? -2.362 -10.278 6.021 1.00 83.38 72 LYS A C 1
ATOM 592 O O . LYS A 1 72 ? -3.539 -10.583 6.194 1.00 83.38 72 LYS A O 1
ATOM 597 N N . ASN A 1 73 ? -1.518 -10.157 7.034 1.00 87.94 73 ASN A N 1
ATOM 598 C CA . ASN A 1 73 ? -1.911 -10.236 8.435 1.00 87.94 73 ASN A CA 1
ATOM 599 C C . ASN A 1 73 ? -2.026 -8.849 9.073 1.00 87.94 73 ASN A C 1
ATOM 601 O O . ASN A 1 73 ? -2.622 -8.746 10.142 1.00 87.94 73 ASN A O 1
ATOM 605 N N . SER A 1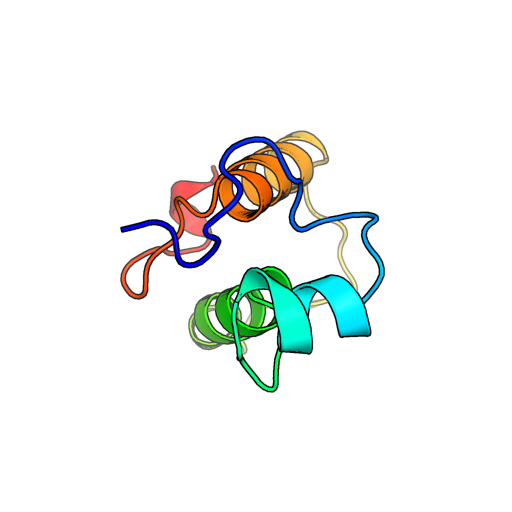 74 ? -1.504 -7.803 8.424 1.00 90.06 74 SER A N 1
ATOM 606 C CA . SER A 1 74 ? -1.610 -6.429 8.909 1.00 90.06 74 SER A CA 1
ATOM 607 C C . SER A 1 74 ? -3.068 -5.978 9.038 1.00 90.06 74 SER A C 1
ATOM 609 O O . SER A 1 74 ? -3.932 -6.345 8.232 1.00 90.06 74 SER A O 1
ATOM 611 N N . ARG A 1 75 ? -3.328 -5.145 10.045 1.00 89.88 75 ARG A N 1
ATOM 612 C CA . ARG A 1 75 ? -4.620 -4.523 10.359 1.00 89.88 75 ARG A CA 1
ATOM 613 C C . ARG A 1 75 ? -4.446 -3.016 10.500 1.00 89.88 75 ARG A C 1
ATOM 615 O O . ARG A 1 75 ? -3.357 -2.530 10.779 1.00 89.88 75 ARG A O 1
ATOM 622 N N . LEU A 1 76 ? -5.533 -2.258 10.341 1.00 87.25 76 LEU A N 1
ATOM 623 C CA . LEU A 1 76 ? -5.488 -0.795 10.496 1.00 87.25 76 LEU A CA 1
ATOM 624 C C . LEU A 1 76 ? -5.014 -0.366 11.896 1.00 87.25 76 LEU A C 1
ATOM 626 O O . LEU A 1 76 ? -4.335 0.647 12.029 1.00 87.25 76 LEU A O 1
ATOM 630 N N . GLU A 1 77 ? -5.306 -1.183 12.908 1.00 87.19 77 GLU A N 1
ATOM 631 C CA . GLU A 1 77 ? -4.880 -1.014 14.303 1.00 87.19 77 GLU A CA 1
ATOM 632 C C . GLU A 1 77 ? -3.344 -0.975 14.467 1.00 87.19 77 GLU A C 1
ATOM 634 O O . GLU A 1 77 ? -2.838 -0.279 15.347 1.00 87.19 77 GLU A O 1
ATOM 639 N N . ASP A 1 78 ? -2.583 -1.639 13.587 1.00 86.44 78 ASP A N 1
ATOM 640 C CA . ASP A 1 78 ? -1.110 -1.689 13.645 1.00 86.44 78 ASP A CA 1
ATOM 641 C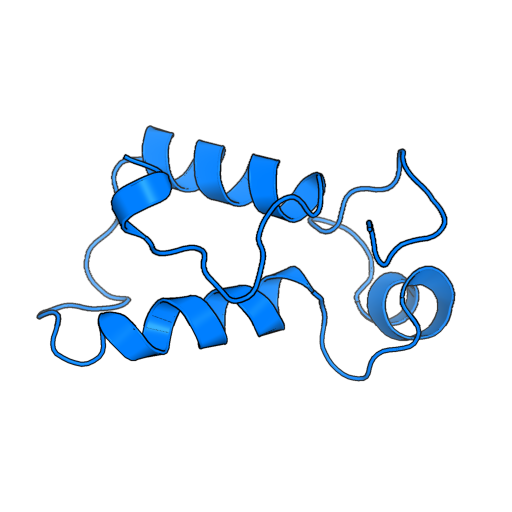 C . ASP A 1 78 ? -0.464 -0.326 13.311 1.00 86.44 78 ASP A C 1
ATOM 643 O O . ASP A 1 78 ? 0.689 -0.025 13.660 1.00 86.44 78 ASP A O 1
ATOM 647 N N . PHE A 1 79 ? -1.219 0.550 12.645 1.00 84.06 79 PHE A N 1
ATOM 648 C CA . PHE A 1 79 ? -0.768 1.875 12.223 1.00 84.06 79 PHE A CA 1
ATOM 649 C C . PHE A 1 79 ? -1.114 2.980 13.236 1.00 84.06 79 PHE A C 1
ATOM 651 O O . PHE A 1 79 ? -0.791 4.145 12.990 1.00 84.06 79 PHE A O 1
ATOM 658 N N . GLY A 1 80 ? -1.612 2.593 14.420 1.00 65.50 80 GLY A N 1
ATOM 659 C CA . GLY A 1 80 ? -1.934 3.482 15.541 1.00 65.50 80 GLY A CA 1
ATOM 660 C C . GLY A 1 80 ? -3.325 4.070 15.443 1.00 65.50 80 GLY A C 1
ATOM 661 O O . GLY A 1 80 ? -3.784 4.381 14.325 1.00 65.50 80 GLY A O 1
#

Secondary structure (DSSP, 8-state):
--S-S-TTS-SSSS-HHIIIIIIS--SS-HHHHHHHHHHTTTTT-TTTTTSPPPHHHHHHHHHHHHHT---TT--GGGG-

pLDDT: mean 90.19, std 6.19, range [62.03, 97.0]

InterPro domains:
  IPR008936 Rho GTPase activation protein [G3DSA:1.10.555.10] (1-79)
  IPR008936 Rho GTPase activation protein [SSF48350] (11-70)